Protein AF-A0AAD6Z6S1-F1 (afdb_monomer_lite)

Foldseek 3Di:
DDPPPPPPPPQDPVNLVVLQVVCVVVVDDLVVSCVVSVHDSVVSVVSNVVVVCVCPDPVNCVVPPDFADQPDDPDPVQCVDPVRVVPCPSPRDDPDPPPDDDPDDPVCVVVPDPDD

Organism: NCBI:txid1033008

Sequence (116 aa):
MGHIESQHSHINLDESAAIFLYTCVTGIAIDHVAEHFQHSYSTISENFRKILDILSGDEFYSKYVRLPEADAPPPAAIRCSRKWWPYFLNVLAAIDGTHINCSPSAEDLHTARNCK

Secondary structure (DSSP, 8-state):
------------HHHHHHHHHHHHHH---HHHHHHHHT--HHHHHHHHHHHHHHHHSHHHHHHH--PPPTTPPPPHHHHT-TTTHHHHTT----S-S--------TTTHHHHS---

InterPro domains:
  IPR058353 Domain of unknown function DUF8040 [PF26138] (7-55)

Radius of gyration: 20.39 Å; chains: 1; bounding box: 51×29×56 Å

pLDDT: mean 80.31, std 17.1, range [37.25, 95.81]

Structure (mmCIF, N/CA/C/O backbone):
data_AF-A0AAD6Z6S1-F1
#
_entry.id   AF-A0AAD6Z6S1-F1
#
loop_
_atom_site.group_PDB
_atom_site.id
_atom_site.type_symbol
_atom_site.label_atom_id
_atom_site.label_alt_id
_atom_site.label_comp_id
_atom_site.label_asym_id
_atom_site.label_entity_id
_atom_site.label_seq_id
_atom_site.pdbx_PDB_ins_code
_atom_site.Cartn_x
_atom_site.Cartn_y
_atom_site.Cartn_z
_atom_site.occupancy
_atom_site.B_iso_or_equiv
_atom_site.auth_seq_id
_atom_site.auth_comp_id
_atom_site.auth_asym_id
_atom_site.auth_atom_id
_atom_site.pdbx_PDB_model_num
ATOM 1 N N . MET A 1 1 ? -19.666 -0.028 36.390 1.00 37.25 1 MET A N 1
ATOM 2 C CA . MET A 1 1 ? -19.739 -0.875 35.183 1.00 37.25 1 MET A CA 1
ATOM 3 C C . MET A 1 1 ? -20.350 -0.016 34.082 1.00 37.25 1 MET A C 1
ATOM 5 O O . MET A 1 1 ? -21.565 0.046 33.968 1.00 37.25 1 MET A O 1
ATOM 9 N N . GLY A 1 2 ? -19.533 0.798 33.411 1.00 38.75 2 GLY A N 1
ATOM 10 C CA . GLY A 1 2 ? -20.011 1.693 32.356 1.00 38.75 2 GLY A CA 1
ATOM 11 C C . GLY A 1 2 ? -20.102 0.917 31.051 1.00 38.75 2 GLY A C 1
ATOM 12 O O . GLY A 1 2 ? -19.081 0.439 30.566 1.00 38.75 2 GLY A O 1
ATOM 13 N N . HIS A 1 3 ? -21.314 0.753 30.527 1.00 41.91 3 HIS A N 1
ATOM 14 C CA . HIS A 1 3 ? -21.525 0.312 29.154 1.00 41.91 3 HIS A CA 1
ATOM 15 C C . HIS A 1 3 ? -20.963 1.392 28.227 1.00 41.91 3 HIS A C 1
ATOM 17 O O . HIS A 1 3 ? -21.539 2.470 28.107 1.00 41.91 3 HIS A O 1
ATOM 23 N N . ILE A 1 4 ? -19.818 1.116 27.607 1.00 45.44 4 ILE A N 1
ATOM 24 C CA . ILE A 1 4 ? -19.377 1.856 26.429 1.00 45.44 4 ILE A CA 1
ATOM 25 C C . ILE A 1 4 ? -20.112 1.187 25.274 1.00 45.44 4 ILE A C 1
ATOM 27 O O . ILE A 1 4 ? -19.690 0.150 24.768 1.00 45.44 4 ILE A O 1
ATOM 31 N N . GLU A 1 5 ? -21.281 1.720 24.936 1.00 38.06 5 GLU A N 1
ATOM 32 C CA . GLU A 1 5 ? -21.894 1.427 23.651 1.00 38.06 5 GLU A CA 1
ATOM 33 C C . GLU A 1 5 ? -20.929 1.933 22.581 1.00 38.06 5 GLU A C 1
ATOM 35 O O . GLU A 1 5 ? -20.679 3.134 22.466 1.00 38.06 5 GLU A O 1
ATOM 40 N N . SER A 1 6 ? -20.328 1.001 21.843 1.00 46.00 6 SER A N 1
ATOM 41 C CA . SER A 1 6 ? -19.539 1.301 20.657 1.00 46.00 6 SER A CA 1
ATOM 42 C C . SER A 1 6 ? -20.448 2.006 19.654 1.00 46.00 6 SER A C 1
ATOM 44 O O . SER A 1 6 ? -21.183 1.362 18.905 1.00 46.00 6 SER A O 1
ATOM 46 N N . GLN A 1 7 ? -20.434 3.339 19.662 1.00 43.41 7 GLN A N 1
ATOM 47 C CA . GLN A 1 7 ? -21.024 4.139 18.602 1.00 43.41 7 GLN A CA 1
ATOM 48 C C . GLN A 1 7 ? -20.299 3.766 17.309 1.00 43.41 7 GLN A C 1
ATOM 50 O O . GLN A 1 7 ? -19.173 4.196 17.065 1.00 43.41 7 GLN A O 1
ATOM 55 N N . HIS A 1 8 ? -20.927 2.925 16.487 1.00 48.84 8 HIS A N 1
ATOM 56 C CA . HIS A 1 8 ? -20.506 2.702 15.111 1.00 48.84 8 HIS A CA 1
ATOM 57 C C . HIS A 1 8 ? -20.763 3.998 14.334 1.00 48.84 8 HIS A C 1
ATOM 59 O O . HIS A 1 8 ? -21.785 4.151 13.667 1.00 48.84 8 HIS A O 1
ATOM 65 N N . SER A 1 9 ? -19.849 4.962 14.466 1.00 59.94 9 SER A N 1
ATOM 66 C CA . SER A 1 9 ? -19.781 6.104 13.566 1.00 59.94 9 SER A CA 1
ATOM 67 C C . SER A 1 9 ? -19.542 5.552 12.164 1.00 59.94 9 SER A C 1
ATOM 69 O O . SER A 1 9 ? -18.546 4.872 11.905 1.00 59.94 9 SER A O 1
ATOM 71 N N . HIS A 1 10 ? -20.515 5.746 11.281 1.00 71.94 10 HIS A N 1
ATOM 72 C CA . HIS A 1 10 ? -20.427 5.299 9.902 1.00 71.94 10 HIS A CA 1
ATOM 73 C C . HIS A 1 10 ? -19.435 6.204 9.162 1.00 71.94 10 HIS A C 1
ATOM 75 O O . HIS A 1 10 ? -19.817 7.253 8.646 1.00 71.94 10 HIS A O 1
ATOM 81 N N . ILE A 1 11 ? -18.162 5.804 9.124 1.00 84.94 11 ILE A N 1
ATOM 82 C CA . ILE A 1 11 ? -17.125 6.504 8.358 1.00 84.94 11 ILE A CA 1
ATOM 83 C C . ILE A 1 11 ? -17.521 6.499 6.881 1.00 84.94 11 ILE A C 1
ATOM 85 O O . ILE A 1 11 ? -17.871 5.457 6.322 1.00 84.94 11 ILE A O 1
ATOM 89 N N . ASN A 1 12 ? -17.496 7.669 6.248 1.00 91.38 12 ASN A N 1
ATOM 90 C CA . ASN A 1 12 ? -17.784 7.785 4.821 1.00 91.38 12 ASN A CA 1
ATOM 91 C C . ASN A 1 12 ? -16.568 7.363 3.965 1.00 91.38 12 ASN A C 1
ATOM 93 O O . ASN A 1 12 ? -15.462 7.159 4.468 1.00 91.38 12 ASN A O 1
ATOM 97 N N . LEU A 1 13 ? -16.764 7.185 2.657 1.00 92.44 13 LEU A N 1
ATOM 98 C CA . LEU A 1 13 ? -15.691 6.703 1.781 1.00 92.44 13 LEU A CA 1
ATOM 99 C C . LEU A 1 13 ? -14.502 7.677 1.716 1.00 92.44 13 LEU A C 1
ATOM 101 O O . LEU A 1 13 ? -13.358 7.229 1.748 1.00 92.44 13 LEU A O 1
ATOM 105 N N . ASP A 1 14 ? -14.768 8.982 1.672 1.00 94.81 14 ASP A N 1
ATOM 106 C CA . ASP A 1 14 ? -13.734 10.016 1.566 1.00 94.81 14 ASP A CA 1
ATOM 107 C C . ASP A 1 14 ? -12.842 10.042 2.812 1.00 94.81 14 ASP A C 1
ATOM 109 O O . ASP A 1 14 ? -11.618 10.063 2.714 1.00 94.81 14 ASP A O 1
ATOM 113 N N . GLU A 1 15 ? -13.452 9.965 3.991 1.00 94.75 15 GLU A N 1
ATOM 114 C CA . GLU A 1 15 ? -12.763 9.881 5.274 1.00 94.75 15 GLU A CA 1
ATOM 115 C C . GLU A 1 15 ? -11.979 8.571 5.394 1.00 94.75 15 GLU A C 1
ATOM 117 O O . GLU A 1 15 ? -10.842 8.576 5.857 1.00 94.75 15 GLU A O 1
ATOM 122 N N . SER A 1 16 ? -12.530 7.461 4.895 1.00 94.44 16 SER A N 1
ATOM 123 C CA . SER A 1 16 ? -11.818 6.179 4.867 1.00 94.44 16 SER A CA 1
ATOM 124 C C . SER A 1 16 ? -10.556 6.245 4.001 1.00 94.44 16 SER A C 1
ATOM 126 O O . SER A 1 16 ? -9.469 5.835 4.414 1.00 94.44 16 SER A O 1
ATOM 128 N N . ALA A 1 17 ? -10.680 6.818 2.801 1.00 94.88 17 ALA A N 1
ATOM 129 C CA . ALA A 1 17 ? -9.548 7.040 1.911 1.00 94.88 17 ALA A CA 1
ATOM 130 C C . ALA A 1 17 ? -8.526 8.009 2.530 1.00 94.88 17 ALA A C 1
ATOM 132 O O . ALA A 1 17 ? -7.322 7.767 2.435 1.00 94.88 17 ALA A O 1
ATOM 133 N N . ALA A 1 18 ? -8.986 9.066 3.206 1.00 95.81 18 ALA A N 1
ATOM 134 C CA . ALA A 1 18 ? -8.122 10.018 3.896 1.00 95.81 18 ALA A CA 1
ATOM 135 C C . ALA A 1 18 ? -7.341 9.363 5.045 1.00 95.81 18 ALA A C 1
ATOM 137 O O . ALA A 1 18 ? -6.131 9.564 5.127 1.00 95.81 18 ALA A O 1
ATOM 138 N N . ILE A 1 19 ? -7.987 8.539 5.879 1.00 95.31 19 ILE A N 1
ATOM 139 C CA . ILE A 1 19 ? -7.330 7.780 6.957 1.00 95.31 19 ILE A CA 1
ATOM 140 C C . ILE A 1 19 ? -6.237 6.876 6.380 1.00 95.31 19 ILE A C 1
ATOM 142 O O . ILE A 1 19 ? -5.103 6.884 6.871 1.00 95.31 19 ILE A O 1
ATOM 146 N N . PHE A 1 20 ? -6.553 6.122 5.322 1.00 95.19 20 PHE A N 1
ATOM 147 C CA . PHE A 1 20 ? -5.597 5.227 4.672 1.00 95.19 20 PHE A CA 1
ATOM 148 C C . PHE A 1 20 ? -4.388 5.990 4.116 1.00 95.19 20 PHE A C 1
ATOM 150 O O . PHE A 1 20 ? -3.248 5.691 4.475 1.00 95.19 20 PHE A O 1
ATOM 157 N N . LEU A 1 21 ? -4.628 7.016 3.293 1.00 95.00 21 LEU A N 1
ATOM 158 C CA . LEU A 1 21 ? -3.566 7.810 2.671 1.00 95.00 21 LEU A CA 1
ATOM 159 C C . LEU A 1 21 ? -2.722 8.548 3.710 1.00 95.00 21 LEU A C 1
ATOM 161 O O . LEU A 1 21 ? -1.497 8.539 3.615 1.00 95.00 21 LEU A O 1
ATOM 165 N N . TYR A 1 22 ? -3.352 9.147 4.723 1.00 94.62 22 TYR A N 1
ATOM 166 C CA . TYR A 1 22 ? -2.644 9.836 5.798 1.00 94.62 22 TYR A CA 1
ATOM 167 C C . TYR A 1 22 ? -1.720 8.878 6.553 1.00 94.62 22 TYR A C 1
ATOM 169 O O . TYR A 1 22 ? -0.551 9.198 6.769 1.00 94.62 22 TYR A O 1
ATOM 177 N N . THR A 1 23 ? -2.204 7.673 6.872 1.00 93.19 23 THR A N 1
ATOM 178 C CA . THR A 1 23 ? -1.400 6.627 7.524 1.00 93.19 23 THR A CA 1
ATOM 179 C C . THR A 1 23 ? -0.215 6.206 6.648 1.00 93.19 23 THR A C 1
ATOM 181 O O . THR A 1 23 ? 0.916 6.163 7.131 1.00 93.19 23 THR A O 1
ATOM 184 N N . CYS A 1 24 ? -0.441 5.951 5.354 1.00 91.56 24 CYS A N 1
ATOM 185 C CA . CYS A 1 24 ? 0.609 5.540 4.415 1.00 91.56 24 CYS A CA 1
ATOM 186 C C . CYS A 1 24 ? 1.679 6.616 4.182 1.00 91.56 24 CYS A C 1
ATOM 188 O O . CYS A 1 24 ? 2.858 6.287 4.092 1.00 91.56 24 CYS A O 1
ATOM 190 N N . VAL A 1 25 ? 1.281 7.886 4.069 1.00 89.31 25 VAL A N 1
ATOM 191 C CA . VAL A 1 25 ? 2.200 8.994 3.758 1.00 89.31 25 VAL A CA 1
ATOM 192 C C . VAL A 1 25 ? 3.024 9.401 4.974 1.00 89.31 25 VAL A C 1
ATOM 194 O O . VAL A 1 25 ? 4.208 9.702 4.845 1.00 89.31 25 VAL A O 1
ATOM 197 N N . THR A 1 26 ? 2.406 9.446 6.154 1.00 88.25 26 THR A N 1
ATOM 198 C CA . THR A 1 26 ? 3.073 9.967 7.354 1.00 88.25 26 THR A CA 1
ATOM 199 C C . THR A 1 26 ? 3.871 8.901 8.096 1.00 88.25 26 THR A C 1
ATOM 201 O O . THR A 1 26 ? 4.870 9.235 8.730 1.00 88.25 26 THR A O 1
ATOM 204 N N . GLY A 1 27 ? 3.448 7.631 8.041 1.00 87.38 27 GLY A N 1
ATOM 205 C CA . GLY A 1 27 ? 4.084 6.540 8.785 1.00 87.38 27 GLY A CA 1
ATOM 206 C C . GLY A 1 27 ? 4.119 6.763 10.303 1.00 87.38 27 GLY A C 1
ATOM 207 O O . GLY A 1 27 ? 4.938 6.152 10.991 1.00 87.38 27 GLY A O 1
ATOM 208 N N . ILE A 1 28 ? 3.280 7.664 10.827 1.00 89.38 28 ILE A N 1
ATOM 209 C CA . ILE A 1 28 ? 3.218 7.974 12.257 1.00 89.38 28 ILE A CA 1
ATOM 210 C C . ILE A 1 28 ? 2.477 6.871 13.012 1.00 89.38 28 ILE A C 1
ATOM 212 O O . ILE A 1 28 ? 1.776 6.040 12.431 1.00 89.38 28 ILE A O 1
ATOM 216 N N . ALA A 1 29 ? 2.631 6.868 14.332 1.00 91.25 29 ALA A N 1
ATOM 217 C CA . ALA A 1 29 ? 1.955 5.906 15.180 1.00 91.25 29 ALA A CA 1
ATOM 218 C C . ALA A 1 29 ? 0.422 6.087 15.136 1.00 91.25 29 ALA A C 1
ATOM 220 O O . ALA A 1 29 ? -0.105 7.185 14.944 1.00 91.25 29 ALA A O 1
ATOM 221 N N . ILE A 1 30 ? -0.296 4.969 15.285 1.00 90.81 30 ILE A N 1
ATOM 222 C CA . ILE A 1 30 ? -1.757 4.901 15.133 1.00 90.81 30 ILE A CA 1
ATOM 223 C C . ILE A 1 30 ? -2.511 5.779 16.140 1.00 90.81 30 ILE A C 1
ATOM 225 O O . ILE A 1 30 ? -3.636 6.196 15.876 1.00 90.81 30 ILE A O 1
ATOM 229 N N . ASP A 1 31 ? -1.881 6.076 17.274 1.00 93.38 31 ASP A N 1
ATOM 230 C CA . ASP A 1 31 ? -2.392 6.981 18.296 1.00 93.38 31 ASP A CA 1
ATOM 231 C C . ASP A 1 31 ? -2.600 8.399 17.761 1.00 93.38 31 ASP A C 1
ATOM 233 O O . ASP A 1 31 ? -3.688 8.959 17.890 1.00 93.38 31 ASP A O 1
ATOM 237 N N . HIS A 1 32 ? -1.604 8.922 17.052 1.00 94.75 32 HIS A N 1
ATOM 238 C CA . HIS A 1 32 ? -1.659 10.237 16.422 1.00 94.75 32 HIS A CA 1
ATOM 239 C C . HIS A 1 32 ? -2.673 10.282 15.271 1.00 94.75 32 HIS A C 1
ATOM 241 O O . HIS A 1 32 ? -3.314 11.307 15.045 1.00 94.75 32 HIS A O 1
ATOM 247 N N . VAL A 1 33 ? -2.846 9.177 14.535 1.00 95.12 33 VAL A N 1
ATOM 248 C CA . VAL A 1 33 ? -3.869 9.081 13.478 1.00 95.12 33 VAL A CA 1
ATOM 249 C C . VAL A 1 33 ? -5.272 9.110 14.089 1.00 95.12 33 VAL A C 1
ATOM 251 O O . VAL A 1 33 ? -6.132 9.863 13.639 1.00 95.12 33 VAL A O 1
ATOM 254 N N . ALA A 1 34 ? -5.501 8.325 15.139 1.00 95.19 34 ALA A N 1
ATOM 255 C CA . ALA A 1 34 ? -6.777 8.284 15.845 1.00 95.19 34 ALA A CA 1
ATOM 256 C C . ALA A 1 34 ? -7.145 9.633 16.472 1.00 95.19 34 ALA A C 1
ATOM 258 O O . ALA A 1 34 ? -8.292 10.061 16.355 1.00 95.19 34 ALA A O 1
ATOM 259 N N . GLU A 1 35 ? -6.170 10.335 17.055 1.00 95.19 35 GLU A N 1
ATOM 260 C CA . GLU A 1 35 ? -6.360 11.702 17.538 1.00 95.19 35 GLU A CA 1
ATOM 261 C C . GLU A 1 35 ? -6.700 12.664 16.390 1.00 95.19 35 GLU A C 1
ATOM 263 O O . GLU A 1 35 ? -7.644 13.440 16.504 1.00 95.19 35 GLU A O 1
ATOM 268 N N . HIS A 1 36 ? -6.002 12.592 15.254 1.00 95.62 36 HIS A N 1
ATOM 269 C CA . HIS A 1 36 ? -6.258 13.493 14.127 1.00 95.62 36 HIS A CA 1
ATOM 270 C C . HIS A 1 36 ? -7.688 13.377 13.581 1.00 95.62 36 HIS A C 1
ATOM 272 O O . HIS A 1 36 ? -8.348 14.389 13.350 1.00 95.62 36 HIS A O 1
ATOM 278 N N . PHE A 1 37 ? -8.174 12.147 13.404 1.00 94.31 37 PHE A N 1
ATOM 279 C CA . PHE A 1 37 ? -9.508 11.886 12.858 1.00 94.31 37 PHE A CA 1
ATOM 280 C C . PHE A 1 37 ? -10.597 11.742 13.933 1.00 94.31 37 PHE A C 1
ATOM 282 O O . PHE A 1 37 ? -11.753 11.513 13.595 1.00 94.31 37 PHE A O 1
ATOM 289 N N . GLN A 1 38 ? -10.253 11.891 15.218 1.00 95.56 38 GLN A N 1
ATOM 290 C CA . GLN A 1 38 ? -11.183 11.779 16.351 1.00 95.56 38 GLN A CA 1
ATOM 291 C C . GLN A 1 38 ? -11.950 10.442 16.382 1.00 95.56 38 GLN A C 1
ATOM 293 O O . GLN A 1 38 ? -13.133 10.383 16.721 1.00 95.56 38 GLN A O 1
ATOM 298 N N . HIS A 1 39 ? -11.255 9.348 16.057 1.00 94.31 39 HIS A N 1
ATOM 299 C CA . HIS A 1 39 ? -11.800 7.986 16.067 1.00 94.31 39 HIS A CA 1
ATOM 300 C C . HIS A 1 39 ? -11.057 7.090 17.051 1.00 94.31 39 HIS A C 1
ATOM 302 O O . HIS A 1 39 ? -9.954 7.389 17.495 1.00 94.31 39 HIS A O 1
ATOM 308 N N . SER A 1 40 ? -11.649 5.942 17.378 1.00 94.81 40 SER A N 1
ATOM 309 C CA . SER A 1 40 ? -10.965 4.935 18.194 1.00 94.81 40 SER A CA 1
ATOM 310 C C . SER A 1 40 ? -9.841 4.233 17.417 1.00 9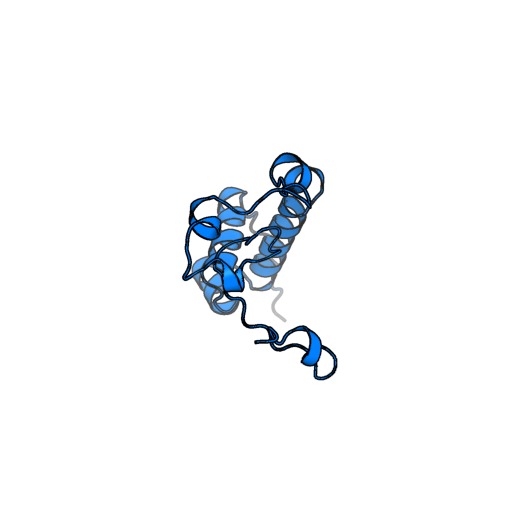4.81 40 SER A C 1
ATOM 312 O O . SER A 1 40 ? -9.898 4.114 16.191 1.00 94.81 40 SER A O 1
ATOM 314 N N . TYR A 1 41 ? -8.857 3.665 18.125 1.00 94.56 41 TYR A N 1
ATOM 315 C CA . TYR A 1 41 ? -7.803 2.850 17.500 1.00 94.56 41 TYR A CA 1
ATOM 316 C C . TYR A 1 41 ? -8.360 1.660 16.705 1.00 94.56 41 TYR A C 1
ATOM 318 O O . TYR A 1 41 ? -7.825 1.332 15.644 1.00 94.56 41 TYR A O 1
ATOM 326 N N . SER A 1 42 ? -9.441 1.032 17.193 1.00 94.75 42 SER A N 1
ATOM 327 C CA . SER A 1 42 ? -10.118 -0.067 16.484 1.00 94.75 42 SER A CA 1
ATOM 328 C C . SER A 1 42 ? -10.682 0.431 15.163 1.00 94.75 42 SER A C 1
ATOM 330 O O . SER A 1 42 ? -10.419 -0.147 14.116 1.00 94.75 42 SER A O 1
ATOM 332 N N . THR A 1 43 ? -11.375 1.568 15.204 1.00 93.25 43 THR A N 1
ATOM 333 C CA . THR A 1 43 ? -11.977 2.196 14.032 1.00 93.25 43 THR A CA 1
ATOM 334 C C . THR A 1 43 ? -10.928 2.541 12.972 1.00 93.25 43 THR A C 1
ATOM 336 O O . THR A 1 43 ? -11.119 2.194 11.807 1.00 93.25 43 THR A O 1
ATOM 339 N N . ILE A 1 44 ? -9.806 3.161 13.360 1.00 94.94 44 ILE A N 1
ATOM 340 C CA . ILE A 1 44 ? -8.698 3.460 12.437 1.00 94.94 44 ILE A CA 1
ATOM 341 C C . ILE A 1 44 ? -8.117 2.175 11.844 1.00 94.94 44 ILE A C 1
ATOM 343 O O . ILE A 1 44 ? -7.968 2.075 10.628 1.00 94.94 44 ILE A O 1
ATOM 347 N N . SER A 1 45 ? -7.830 1.175 12.684 1.00 94.25 45 SER A N 1
ATOM 348 C CA . SER A 1 45 ? -7.242 -0.099 12.245 1.00 94.25 45 SER A CA 1
ATOM 349 C C . SER A 1 45 ? -8.149 -0.846 11.268 1.00 94.25 45 SER A C 1
ATOM 351 O O . SER A 1 45 ? -7.696 -1.332 10.231 1.00 94.25 45 SER A O 1
ATOM 353 N N . GLU A 1 46 ? -9.441 -0.931 11.584 1.00 94.81 46 GLU A N 1
ATOM 354 C CA . GLU A 1 46 ? -10.446 -1.567 10.737 1.00 94.81 46 GLU A CA 1
ATOM 355 C C . GLU A 1 46 ? -10.614 -0.824 9.417 1.00 94.81 46 GLU A C 1
ATOM 357 O O . GLU A 1 46 ? -10.732 -1.459 8.371 1.00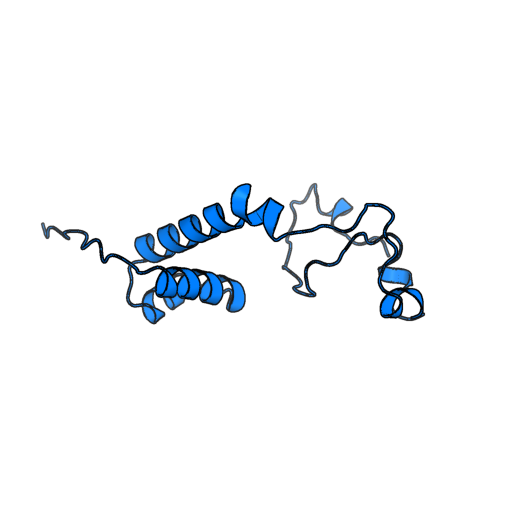 94.81 46 GLU A O 1
ATOM 362 N N . ASN A 1 47 ? -10.630 0.509 9.450 1.00 94.25 47 ASN A N 1
ATOM 363 C CA . ASN A 1 47 ? -10.763 1.317 8.248 1.00 94.25 47 ASN A CA 1
ATOM 364 C C . ASN A 1 47 ? -9.551 1.148 7.324 1.00 94.25 47 ASN A C 1
ATOM 366 O O . ASN A 1 47 ? -9.708 0.812 6.150 1.00 94.25 47 ASN A O 1
ATOM 370 N N . PHE A 1 48 ? -8.348 1.266 7.890 1.00 94.38 48 PHE A N 1
ATOM 371 C CA . PHE A 1 48 ? -7.099 1.042 7.173 1.00 94.38 48 PHE A CA 1
ATOM 372 C C . PHE A 1 48 ? -7.081 -0.338 6.507 1.00 94.38 48 PHE A C 1
ATOM 374 O O . PHE A 1 48 ? -6.787 -0.446 5.318 1.00 94.38 48 PHE A O 1
ATOM 381 N N . ARG A 1 49 ? -7.455 -1.390 7.252 1.00 95.31 49 ARG A N 1
ATOM 382 C CA . ARG A 1 49 ? -7.529 -2.757 6.721 1.00 95.31 49 ARG A CA 1
ATOM 383 C C . ARG A 1 49 ? -8.541 -2.874 5.583 1.00 95.31 49 ARG A C 1
ATOM 385 O O . ARG A 1 49 ? -8.202 -3.433 4.550 1.00 95.31 49 ARG A O 1
ATOM 392 N N . LYS A 1 50 ? -9.747 -2.320 5.742 1.00 95.00 50 LYS A N 1
ATOM 393 C CA . LYS A 1 50 ? -10.794 -2.360 4.706 1.00 95.00 50 LYS A CA 1
ATOM 394 C C . LYS A 1 50 ? -10.314 -1.741 3.394 1.00 95.00 50 LYS A C 1
ATOM 396 O O . LYS A 1 50 ? -10.476 -2.353 2.344 1.00 95.00 50 LYS A O 1
ATOM 401 N N . ILE A 1 51 ? -9.707 -0.553 3.446 1.00 95.06 51 ILE A N 1
ATOM 402 C CA . ILE A 1 51 ? -9.194 0.109 2.240 1.00 95.06 51 ILE A CA 1
ATOM 403 C C . ILE A 1 51 ? -8.008 -0.661 1.651 1.00 95.06 51 ILE A C 1
ATOM 405 O O . ILE A 1 51 ? -7.963 -0.856 0.438 1.00 95.06 51 ILE A O 1
ATOM 409 N N . LEU A 1 52 ? -7.095 -1.165 2.487 1.00 95.50 52 LEU A N 1
ATOM 410 C CA . LEU A 1 52 ? -5.987 -2.007 2.032 1.00 95.50 52 LEU A CA 1
ATOM 411 C C . LEU A 1 52 ? -6.487 -3.240 1.267 1.00 95.50 52 LEU A C 1
ATOM 413 O O . LEU A 1 52 ? -5.988 -3.528 0.180 1.00 95.50 52 LEU A O 1
ATOM 417 N N . ASP A 1 53 ? -7.472 -3.950 1.814 1.00 95.56 53 ASP A N 1
ATOM 418 C CA . ASP A 1 53 ? -8.018 -5.168 1.213 1.00 95.56 53 ASP A CA 1
ATOM 419 C C . ASP A 1 53 ? -8.731 -4.862 -0.118 1.00 95.56 53 ASP A C 1
ATOM 421 O O . ASP A 1 53 ? -8.600 -5.621 -1.074 1.00 95.56 53 ASP A O 1
ATOM 425 N N . ILE A 1 54 ? -9.418 -3.717 -0.232 1.00 94.38 54 ILE A N 1
ATOM 426 C CA . ILE A 1 54 ? -10.029 -3.267 -1.496 1.00 94.38 54 ILE A CA 1
ATOM 427 C C . ILE A 1 54 ? -8.956 -2.957 -2.547 1.00 94.38 54 ILE A C 1
ATOM 429 O O . ILE A 1 54 ? -9.063 -3.410 -3.684 1.00 94.38 54 ILE A O 1
ATOM 433 N N . LEU A 1 55 ? -7.918 -2.198 -2.180 1.00 93.75 55 LEU A N 1
ATOM 434 C CA . LEU A 1 55 ? -6.868 -1.768 -3.113 1.00 93.75 55 LEU A CA 1
ATOM 435 C C . LEU A 1 55 ? -5.954 -2.918 -3.554 1.00 93.75 55 LEU A C 1
ATOM 437 O O . LEU A 1 55 ? -5.467 -2.921 -4.684 1.00 93.75 55 LEU A O 1
ATOM 441 N N . SER A 1 56 ? -5.710 -3.881 -2.664 1.00 93.88 56 SER A N 1
ATOM 442 C CA . SER A 1 56 ? -4.933 -5.093 -2.957 1.00 93.88 56 SER A CA 1
ATOM 443 C C . SER A 1 56 ? -5.775 -6.226 -3.550 1.00 93.88 56 SER A C 1
ATOM 445 O O . SER A 1 56 ? -5.220 -7.212 -4.034 1.00 93.88 56 SER A O 1
ATOM 447 N N . GLY A 1 57 ? -7.101 -6.083 -3.541 1.00 94.81 57 GLY A N 1
ATOM 448 C CA . GLY A 1 57 ? -8.028 -7.026 -4.144 1.00 94.81 57 GLY A CA 1
ATOM 449 C C . GLY A 1 57 ? -7.914 -7.061 -5.666 1.00 94.81 57 GLY A C 1
ATOM 450 O O . GLY A 1 57 ? -7.556 -6.074 -6.309 1.00 94.81 57 GLY A O 1
ATOM 451 N N . ASP A 1 58 ? -8.264 -8.209 -6.245 1.00 92.50 58 ASP A N 1
ATOM 452 C CA . ASP A 1 58 ? -8.090 -8.486 -7.674 1.00 92.50 58 ASP A CA 1
ATOM 453 C C . ASP A 1 58 ? -8.785 -7.451 -8.574 1.00 92.50 58 ASP A C 1
ATOM 455 O O . ASP A 1 58 ? -8.185 -6.960 -9.528 1.00 92.50 58 ASP A O 1
ATOM 459 N N . GLU A 1 59 ? -10.008 -7.034 -8.228 1.00 91.94 59 GLU A N 1
ATOM 460 C CA . GLU A 1 59 ? -10.796 -6.081 -9.022 1.00 91.94 59 GLU A CA 1
ATOM 461 C C . GLU A 1 59 ? -10.116 -4.710 -9.166 1.00 91.94 59 GLU A C 1
ATOM 463 O O . GLU A 1 59 ? -10.189 -4.080 -10.226 1.00 91.94 59 GLU A O 1
ATOM 468 N N . PHE A 1 60 ? -9.434 -4.246 -8.116 1.00 93.62 60 PHE A N 1
ATOM 469 C CA . PHE A 1 60 ? -8.709 -2.982 -8.150 1.00 93.62 60 PHE A CA 1
ATOM 470 C C . PHE A 1 60 ? -7.290 -3.183 -8.682 1.00 93.62 60 PHE A C 1
ATOM 472 O O . PHE A 1 60 ? -6.881 -2.525 -9.642 1.00 93.62 60 PHE A O 1
ATOM 479 N N . TYR A 1 61 ? -6.542 -4.110 -8.082 1.00 91.75 61 TYR A N 1
ATOM 480 C CA . TYR A 1 61 ? -5.128 -4.306 -8.369 1.00 91.75 61 TYR A CA 1
ATOM 481 C C . TYR A 1 61 ? -4.899 -4.652 -9.842 1.00 91.75 61 TYR A C 1
ATOM 483 O O . TYR A 1 61 ? -4.137 -3.965 -10.515 1.00 91.75 61 TYR A O 1
ATOM 491 N N . SER A 1 62 ? -5.611 -5.644 -10.386 1.00 90.31 62 SER A N 1
ATOM 492 C CA . SER A 1 62 ? -5.426 -6.070 -11.783 1.00 90.31 62 SER A CA 1
ATOM 493 C C . SER A 1 62 ? -5.840 -4.998 -12.802 1.00 90.31 62 SER A C 1
ATOM 495 O O . SER A 1 62 ? -5.313 -4.939 -13.917 1.00 90.31 62 SER A O 1
ATOM 497 N N . LYS A 1 63 ? -6.779 -4.123 -12.421 1.00 94.25 63 LYS A N 1
ATOM 498 C CA . LYS A 1 63 ? -7.305 -3.059 -13.279 1.00 94.25 63 LYS A CA 1
ATOM 499 C C . LYS A 1 63 ? -6.378 -1.850 -13.347 1.00 94.25 63 LYS A C 1
ATOM 501 O O . LYS A 1 63 ? -6.241 -1.257 -14.419 1.00 94.25 63 LYS A O 1
ATOM 506 N N . TYR A 1 64 ? -5.774 -1.472 -12.221 1.00 91.00 64 TYR A N 1
ATOM 507 C CA . TYR A 1 64 ? -5.021 -0.221 -12.095 1.00 91.00 64 TYR A CA 1
ATOM 508 C C . TYR A 1 64 ? -3.506 -0.411 -11.978 1.00 91.00 64 TYR A C 1
ATOM 510 O O . TYR A 1 6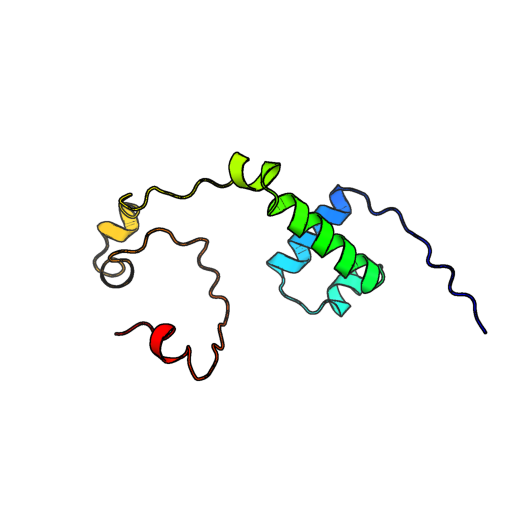4 ? -2.760 0.488 -12.364 1.00 91.00 64 TYR A O 1
ATOM 518 N N . VAL A 1 65 ? -3.031 -1.561 -11.496 1.00 88.62 65 VAL A N 1
ATOM 519 C CA . VAL A 1 65 ? -1.600 -1.857 -11.368 1.00 88.62 65 VAL A CA 1
ATOM 520 C C . VAL A 1 65 ? -1.144 -2.684 -12.564 1.00 88.62 65 VAL A C 1
ATOM 522 O O . VAL A 1 65 ? -1.611 -3.792 -12.810 1.00 88.62 65 VAL A O 1
ATOM 525 N N . ARG A 1 66 ? -0.200 -2.134 -13.328 1.00 85.50 66 ARG A N 1
ATOM 526 C CA . ARG A 1 66 ? 0.427 -2.796 -14.476 1.00 85.50 66 ARG A CA 1
ATOM 527 C C . ARG A 1 66 ? 1.920 -2.872 -14.227 1.00 85.50 66 ARG A C 1
ATOM 529 O O . ARG A 1 66 ? 2.603 -1.850 -14.244 1.00 85.50 66 ARG A O 1
ATOM 536 N N . LEU A 1 67 ? 2.410 -4.080 -13.981 1.00 83.00 67 LEU A N 1
ATOM 537 C CA . LEU A 1 67 ? 3.843 -4.318 -13.894 1.00 83.00 67 LEU A CA 1
ATOM 538 C C . LEU A 1 67 ? 4.452 -4.305 -15.303 1.00 83.00 67 LEU A C 1
ATOM 540 O O . LEU A 1 67 ? 3.790 -4.737 -16.252 1.00 83.00 67 LEU A O 1
ATOM 544 N N . PRO A 1 68 ? 5.685 -3.801 -15.459 1.00 81.88 68 PRO A N 1
ATOM 545 C CA . PRO A 1 68 ? 6.414 -3.962 -16.706 1.00 81.88 68 PRO A CA 1
ATOM 546 C C . PRO A 1 68 ? 6.703 -5.446 -16.973 1.00 81.88 68 PRO A C 1
ATOM 548 O O . PRO A 1 68 ? 6.771 -6.257 -16.047 1.00 81.88 68 PRO A O 1
ATOM 551 N N . GLU A 1 69 ? 6.873 -5.795 -18.248 1.00 83.06 69 GLU A N 1
ATOM 552 C CA . GLU A 1 69 ? 7.309 -7.135 -18.647 1.00 83.06 69 GLU A CA 1
ATOM 553 C C . GLU A 1 69 ? 8.700 -7.444 -18.071 1.00 83.06 69 GLU A C 1
ATOM 555 O O . GLU A 1 69 ? 9.493 -6.541 -17.801 1.00 83.06 69 GLU A O 1
ATOM 560 N N . ALA A 1 70 ? 9.004 -8.728 -17.867 1.00 78.38 70 ALA A N 1
ATOM 561 C CA . ALA A 1 70 ? 10.242 -9.152 -17.209 1.00 78.38 70 ALA A CA 1
ATOM 562 C C . ALA A 1 70 ? 11.520 -8.750 -17.976 1.00 78.38 70 ALA A C 1
ATOM 564 O O . AL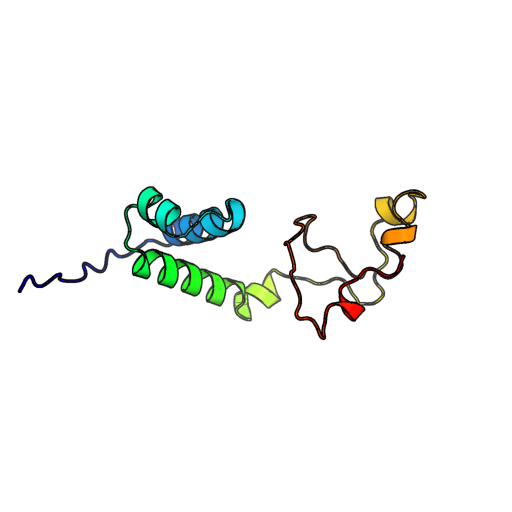A A 1 70 ? 12.601 -8.670 -17.399 1.00 78.38 70 ALA A O 1
ATOM 565 N N . ASP A 1 71 ? 11.402 -8.510 -19.277 1.00 81.75 71 ASP A N 1
ATOM 566 C CA . ASP A 1 71 ? 12.467 -8.076 -20.179 1.00 81.75 71 ASP A CA 1
ATOM 567 C C . ASP A 1 71 ? 12.360 -6.590 -20.563 1.00 81.75 71 ASP A C 1
ATOM 569 O O . ASP A 1 71 ? 13.180 -6.091 -21.343 1.00 81.75 71 ASP A O 1
ATOM 573 N N . ALA A 1 72 ? 11.390 -5.860 -20.000 1.00 82.25 72 ALA A N 1
ATOM 574 C CA . ALA A 1 72 ? 11.218 -4.444 -20.274 1.00 82.25 72 ALA A CA 1
ATOM 575 C C . ALA A 1 72 ? 12.470 -3.668 -19.822 1.00 82.25 72 ALA A C 1
ATOM 577 O O . ALA A 1 72 ? 12.869 -3.736 -18.655 1.00 82.25 72 ALA A O 1
ATOM 578 N N . PRO A 1 73 ? 13.117 -2.905 -20.720 1.00 79.31 73 PRO A N 1
ATOM 579 C CA . PRO A 1 73 ? 14.328 -2.189 -20.363 1.00 79.31 73 PRO A CA 1
ATOM 580 C C . PRO A 1 73 ? 14.010 -1.047 -19.384 1.00 79.31 73 PRO A C 1
ATOM 582 O O . PRO A 1 73 ? 13.007 -0.347 -19.565 1.00 79.31 73 PRO A O 1
ATOM 585 N N . PRO A 1 74 ? 14.897 -0.763 -18.410 1.00 82.38 74 PRO A N 1
ATOM 586 C CA . PRO A 1 74 ? 14.758 0.410 -17.558 1.00 82.38 74 PRO A CA 1
ATOM 587 C C . PRO A 1 74 ? 14.666 1.706 -18.384 1.00 82.38 74 PRO A C 1
ATOM 589 O O . PRO A 1 74 ? 15.272 1.795 -19.463 1.00 82.38 74 PRO A O 1
ATOM 592 N N . PRO A 1 75 ? 13.982 2.750 -17.875 1.00 84.12 75 PRO A N 1
ATOM 593 C CA . PRO A 1 75 ? 13.872 4.036 -18.553 1.00 84.12 75 PRO A CA 1
ATOM 594 C C . PRO A 1 75 ? 15.224 4.575 -19.037 1.00 84.12 75 PRO A C 1
ATOM 596 O O . PRO A 1 75 ? 16.244 4.470 -18.349 1.00 84.12 75 PRO A O 1
ATOM 599 N N . ALA A 1 76 ? 15.231 5.222 -20.209 1.00 85.44 76 ALA A N 1
ATOM 600 C CA . ALA A 1 76 ? 16.459 5.709 -20.844 1.00 85.44 76 ALA A CA 1
ATOM 601 C C . ALA A 1 76 ? 17.288 6.636 -19.937 1.00 85.44 76 ALA A C 1
ATOM 603 O O . ALA A 1 76 ? 18.513 6.594 -19.985 1.00 85.44 76 ALA A O 1
ATOM 604 N N . ALA A 1 77 ? 16.640 7.418 -19.068 1.00 85.25 77 ALA A N 1
ATOM 605 C CA . ALA A 1 77 ? 17.309 8.277 -18.092 1.00 85.25 77 ALA A CA 1
ATOM 606 C C . ALA A 1 77 ? 18.222 7.500 -17.120 1.00 85.25 77 ALA A C 1
ATOM 608 O O . ALA A 1 77 ? 19.279 8.000 -16.741 1.00 85.25 77 ALA A O 1
ATOM 609 N N . ILE A 1 78 ? 17.844 6.272 -16.753 1.00 85.50 78 ILE A N 1
ATOM 610 C CA . ILE A 1 78 ? 18.646 5.384 -15.902 1.00 85.50 78 ILE A CA 1
ATOM 611 C C . ILE A 1 78 ? 19.696 4.670 -16.758 1.00 85.50 78 ILE A C 1
ATOM 613 O O . ILE A 1 78 ? 20.883 4.697 -16.431 1.00 85.50 78 ILE A O 1
ATOM 617 N N . ARG A 1 79 ? 19.274 4.094 -17.893 1.00 86.94 79 ARG A N 1
ATOM 618 C CA . ARG A 1 79 ? 20.139 3.304 -18.784 1.00 86.94 79 ARG A CA 1
ATOM 619 C C . ARG A 1 79 ? 21.303 4.101 -19.375 1.00 86.94 79 ARG A C 1
ATOM 621 O O . ARG A 1 79 ? 22.412 3.590 -19.482 1.00 86.94 79 ARG A O 1
ATOM 628 N N . CYS A 1 80 ? 21.066 5.355 -19.748 1.00 88.44 80 CYS A N 1
ATOM 629 C CA . CYS A 1 80 ? 22.083 6.219 -20.349 1.00 88.44 80 CYS A CA 1
ATOM 630 C C . CYS A 1 80 ? 22.969 6.918 -19.307 1.00 88.44 80 CYS A C 1
ATOM 632 O O . CYS A 1 80 ? 23.916 7.614 -19.675 1.00 88.44 80 CYS A O 1
ATOM 634 N N . SER A 1 81 ? 22.682 6.765 -18.012 1.00 87.69 81 SER A N 1
ATOM 635 C CA . SER A 1 81 ? 23.421 7.457 -16.966 1.00 87.69 81 SER A CA 1
ATOM 636 C C . SER A 1 81 ? 24.496 6.573 -16.352 1.00 87.69 81 SER A C 1
ATOM 638 O O . SER A 1 81 ? 24.210 5.634 -15.613 1.00 87.69 81 SER A O 1
ATOM 640 N N . ARG A 1 82 ? 25.764 6.934 -16.571 1.00 88.00 82 ARG A N 1
ATOM 641 C CA . ARG A 1 82 ? 26.922 6.205 -16.023 1.00 88.00 82 ARG A CA 1
ATOM 642 C C . ARG A 1 82 ? 26.925 6.127 -14.491 1.00 88.00 82 ARG A C 1
ATOM 644 O O . ARG A 1 82 ? 27.483 5.189 -13.937 1.00 88.00 82 ARG A O 1
ATOM 651 N N . LYS A 1 83 ? 26.304 7.101 -13.817 1.00 88.81 83 LYS A N 1
ATOM 652 C CA . LYS A 1 83 ? 26.167 7.125 -12.353 1.00 88.81 83 LYS A CA 1
ATOM 653 C C . LYS A 1 83 ? 25.147 6.100 -11.845 1.00 88.81 83 LYS A C 1
ATOM 655 O O . LYS A 1 83 ? 25.340 5.569 -10.762 1.00 88.81 83 LYS A O 1
ATOM 660 N N . TRP A 1 84 ? 24.068 5.855 -12.588 1.00 83.25 84 TRP A N 1
ATOM 661 C CA . TRP A 1 84 ? 22.926 5.068 -12.107 1.00 83.25 84 TRP A CA 1
ATOM 662 C C . TRP A 1 84 ? 22.959 3.644 -12.653 1.00 83.25 84 TRP A C 1
ATOM 664 O O . TRP A 1 84 ? 22.681 2.706 -11.918 1.00 83.25 84 TRP A O 1
ATOM 674 N N . TRP A 1 85 ? 23.377 3.465 -13.906 1.00 86.25 85 TRP A N 1
ATOM 675 C CA . TRP A 1 85 ? 23.375 2.169 -14.579 1.00 86.25 85 TRP A CA 1
ATOM 676 C C . TRP A 1 85 ? 24.018 1.009 -13.796 1.00 86.25 85 TRP A C 1
ATOM 678 O O . TRP A 1 85 ? 23.415 -0.061 -13.783 1.00 86.25 85 TRP A O 1
ATOM 688 N N . PRO A 1 86 ? 25.150 1.185 -13.079 1.00 86.06 86 PRO A N 1
ATOM 689 C CA . PRO A 1 86 ? 25.729 0.099 -12.285 1.00 86.06 86 PRO A CA 1
ATOM 690 C C . PRO A 1 86 ? 24.788 -0.463 -11.208 1.00 86.06 86 PRO A C 1
ATOM 692 O O . PRO A 1 86 ? 24.862 -1.645 -10.905 1.00 86.06 86 PRO A O 1
ATOM 695 N N . TYR A 1 87 ? 23.897 0.364 -10.654 1.00 82.69 87 TYR A N 1
ATOM 696 C CA . TYR A 1 87 ? 22.993 -0.012 -9.560 1.00 82.69 87 TYR A CA 1
ATOM 697 C C . TYR A 1 87 ? 21.644 -0.550 -10.040 1.00 82.69 87 TYR A C 1
ATOM 699 O O . TYR A 1 87 ? 20.965 -1.253 -9.303 1.00 82.69 87 TYR A O 1
ATOM 707 N N . PHE A 1 88 ? 21.243 -0.197 -11.262 1.00 81.19 88 PHE A N 1
ATOM 708 C CA . PHE A 1 88 ? 19.946 -0.572 -11.835 1.00 81.19 88 PHE A CA 1
ATOM 709 C C . PHE A 1 88 ? 20.070 -1.618 -12.949 1.00 81.19 88 PHE A C 1
ATOM 711 O O . PHE A 1 88 ? 19.111 -1.878 -13.678 1.00 81.19 88 PHE A O 1
ATOM 718 N N . LEU A 1 89 ? 21.250 -2.225 -13.092 1.00 78.88 89 LEU A N 1
ATOM 719 C CA . LEU A 1 89 ? 21.466 -3.336 -14.006 1.00 78.88 89 LEU A CA 1
ATOM 720 C C . LEU A 1 89 ? 20.602 -4.524 -13.550 1.00 78.88 89 LEU A C 1
ATOM 722 O O . LEU A 1 89 ? 20.763 -5.012 -12.436 1.00 78.88 89 LEU A O 1
ATOM 726 N N . ASN A 1 90 ? 19.697 -4.985 -14.417 1.00 74.81 90 ASN A N 1
ATOM 727 C CA . ASN A 1 90 ? 18.707 -6.043 -14.149 1.00 74.81 90 ASN A CA 1
ATOM 728 C C . ASN A 1 90 ? 17.561 -5.672 -13.184 1.00 74.81 90 ASN A C 1
ATOM 730 O O . ASN A 1 90 ? 16.866 -6.562 -12.697 1.00 74.81 90 ASN A O 1
ATOM 734 N N . VAL A 1 91 ? 17.323 -4.385 -12.912 1.00 77.88 91 VAL A N 1
ATOM 735 C CA . VAL A 1 91 ? 16.117 -3.968 -12.176 1.00 77.88 91 VAL A CA 1
ATOM 736 C C . VAL A 1 91 ? 14.894 -4.055 -13.090 1.00 77.88 91 VAL A C 1
ATOM 738 O O . VAL A 1 91 ? 14.881 -3.451 -14.158 1.00 77.88 91 VAL A O 1
ATOM 741 N N . LEU A 1 92 ? 13.858 -4.766 -12.635 1.00 71.75 92 LEU A N 1
ATOM 742 C CA . LEU A 1 92 ? 12.566 -4.883 -13.327 1.00 71.75 92 LEU A CA 1
ATOM 743 C C . LEU A 1 92 ? 11.728 -3.603 -13.209 1.00 71.75 92 LEU A C 1
ATOM 745 O O . LEU A 1 92 ? 11.181 -3.102 -14.185 1.00 71.75 92 LEU A O 1
ATOM 749 N N . ALA A 1 93 ? 11.634 -3.060 -11.996 1.00 67.94 93 ALA A N 1
ATOM 750 C CA . ALA A 1 93 ? 10.946 -1.813 -11.690 1.00 67.94 93 ALA A CA 1
ATOM 751 C C . ALA A 1 93 ? 11.406 -1.288 -10.323 1.00 67.94 93 ALA A C 1
ATOM 753 O O . ALA A 1 93 ? 11.844 -2.061 -9.471 1.00 67.94 93 ALA A O 1
ATOM 754 N N . ALA A 1 94 ? 11.257 0.015 -10.097 1.00 69.62 94 ALA A N 1
ATOM 755 C CA . ALA A 1 94 ? 11.2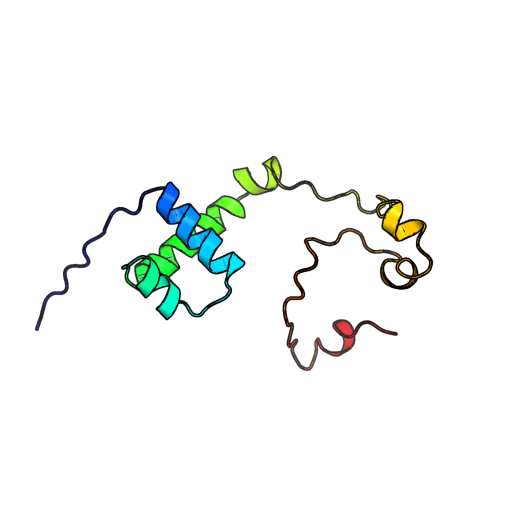72 0.609 -8.764 1.00 69.62 94 ALA A CA 1
ATOM 756 C C . ALA A 1 94 ? 9.857 1.129 -8.478 1.00 69.62 94 ALA A C 1
ATOM 758 O O . ALA A 1 94 ? 9.295 1.828 -9.319 1.00 69.62 94 ALA A O 1
ATOM 759 N N . ILE A 1 95 ? 9.269 0.748 -7.341 1.00 62.78 95 ILE A N 1
ATOM 760 C CA . ILE A 1 95 ? 7.869 1.074 -7.008 1.00 62.78 95 ILE A CA 1
ATOM 761 C C . ILE A 1 95 ? 7.702 2.566 -6.672 1.00 62.78 95 ILE A C 1
ATOM 763 O O . ILE A 1 95 ? 6.735 3.181 -7.093 1.00 62.78 95 ILE A O 1
ATOM 767 N N . ASP A 1 96 ? 8.669 3.148 -5.979 1.00 54.88 96 ASP A N 1
ATOM 768 C CA . ASP A 1 96 ? 8.905 4.570 -5.710 1.00 54.88 96 ASP A CA 1
ATOM 769 C C . ASP A 1 96 ? 10.209 4.569 -4.888 1.00 54.88 96 ASP A C 1
ATOM 771 O O . ASP A 1 96 ? 10.552 3.554 -4.276 1.00 54.88 96 ASP A O 1
ATOM 775 N N . GLY A 1 97 ? 10.967 5.660 -4.849 1.00 48.03 97 GLY A N 1
ATOM 776 C CA . GLY A 1 97 ? 12.165 5.818 -4.019 1.00 48.03 97 GLY A CA 1
ATOM 777 C C . GLY A 1 97 ? 11.899 5.811 -2.506 1.00 48.03 97 GLY A C 1
ATOM 778 O O . GLY A 1 97 ? 12.680 6.387 -1.749 1.00 48.03 97 GLY A O 1
ATOM 779 N N . THR A 1 98 ? 10.813 5.192 -2.038 1.00 53.34 98 THR A N 1
ATOM 780 C CA . THR A 1 98 ? 10.545 4.983 -0.617 1.00 53.34 98 THR A CA 1
ATOM 781 C C . THR A 1 98 ? 11.452 3.870 -0.099 1.00 53.34 98 THR A C 1
ATOM 783 O O . THR A 1 98 ? 11.192 2.679 -0.268 1.00 53.34 98 THR A O 1
ATOM 786 N N . HIS A 1 99 ? 12.552 4.261 0.539 1.00 54.34 99 HIS A N 1
ATOM 787 C CA . HIS A 1 99 ? 13.441 3.327 1.219 1.00 54.34 99 HIS A CA 1
ATOM 788 C C . HIS A 1 99 ? 12.772 2.851 2.517 1.00 54.34 99 HIS A C 1
ATOM 790 O O . HIS A 1 99 ? 12.900 3.484 3.564 1.00 54.34 99 HIS A O 1
ATOM 796 N N . ILE A 1 100 ? 12.023 1.749 2.451 1.00 54.81 100 ILE A N 1
ATOM 797 C CA . ILE A 1 100 ? 11.477 1.106 3.650 1.00 54.81 100 ILE A CA 1
ATOM 798 C C . ILE A 1 100 ? 12.655 0.496 4.412 1.00 54.81 100 ILE A C 1
ATOM 800 O O . ILE A 1 100 ? 13.363 -0.362 3.883 1.00 54.81 100 ILE A O 1
ATOM 804 N N . ASN A 1 101 ? 12.883 0.942 5.651 1.00 52.66 101 ASN A N 1
ATOM 805 C CA . ASN A 1 101 ? 13.880 0.322 6.520 1.00 52.66 101 ASN A CA 1
ATOM 806 C C . ASN A 1 101 ? 13.497 -1.143 6.756 1.00 52.66 101 ASN A C 1
ATOM 808 O O . ASN A 1 101 ? 12.560 -1.449 7.489 1.00 52.66 101 ASN A O 1
ATOM 812 N N . CYS A 1 102 ? 14.235 -2.044 6.115 1.00 59.69 102 CYS A N 1
ATOM 813 C CA . CYS A 1 102 ? 14.128 -3.477 6.311 1.00 59.69 102 CYS A CA 1
ATOM 814 C C . CYS A 1 102 ? 15.211 -3.910 7.305 1.00 59.69 102 CYS A C 1
ATOM 816 O O . CYS A 1 102 ? 16.401 -3.724 7.048 1.00 59.69 102 CYS A O 1
ATOM 818 N N . SER A 1 103 ? 14.796 -4.496 8.429 1.00 74.00 103 SER A N 1
ATOM 819 C CA . SER A 1 103 ? 15.670 -5.238 9.344 1.00 74.00 103 SER A CA 1
ATOM 820 C C . SER A 1 103 ? 15.348 -6.723 9.186 1.00 74.00 103 SER A C 1
ATOM 822 O O . SER A 1 103 ? 14.538 -7.250 9.951 1.00 74.00 103 SER A O 1
ATOM 824 N N . PRO A 1 104 ? 15.885 -7.382 8.147 1.00 72.81 104 PRO A N 1
ATOM 825 C CA . PRO A 1 104 ? 15.600 -8.784 7.894 1.00 72.81 104 PRO A CA 1
ATOM 826 C C . PRO A 1 104 ? 16.156 -9.658 9.022 1.00 72.81 104 PRO A C 1
ATOM 828 O O . PRO A 1 104 ? 17.032 -9.245 9.789 1.00 72.81 104 PRO A O 1
ATOM 831 N N . SER A 1 105 ? 15.630 -10.878 9.116 1.00 76.00 105 SER A N 1
ATOM 832 C CA . SER A 1 105 ? 16.099 -11.882 10.070 1.00 76.00 105 SER A CA 1
ATOM 833 C C . SER A 1 105 ? 17.588 -12.195 9.854 1.00 76.00 105 SER A C 1
ATOM 835 O O . SER A 1 105 ? 18.154 -11.922 8.793 1.00 76.00 105 SER A O 1
ATOM 837 N N . ALA A 1 106 ? 18.239 -12.803 10.850 1.00 75.69 106 ALA A N 1
ATOM 838 C CA . ALA A 1 106 ? 19.648 -13.178 10.726 1.00 75.69 106 ALA A CA 1
ATOM 839 C C . ALA A 1 106 ? 19.920 -14.115 9.530 1.00 75.69 106 ALA A C 1
ATOM 841 O O . ALA A 1 106 ? 21.003 -14.057 8.950 1.00 75.69 106 ALA A O 1
ATOM 842 N N . GLU A 1 107 ? 18.936 -14.932 9.152 1.00 76.31 107 GLU A N 1
ATOM 843 C CA . GLU A 1 107 ? 19.007 -15.863 8.023 1.00 76.31 107 GLU A CA 1
ATOM 844 C C . GLU A 1 107 ? 18.910 -15.131 6.673 1.00 76.31 107 GLU A C 1
ATOM 846 O O . GLU A 1 107 ? 19.657 -15.440 5.745 1.00 76.31 107 GLU A O 1
ATOM 851 N N . ASP A 1 108 ? 18.082 -14.086 6.588 1.00 73.88 108 ASP A N 1
ATOM 852 C CA . ASP A 1 108 ? 17.828 -13.337 5.348 1.00 73.88 108 ASP A CA 1
ATOM 853 C C . ASP A 1 108 ? 18.813 -12.176 5.112 1.00 73.88 108 ASP A C 1
ATOM 855 O O . ASP A 1 108 ? 18.876 -11.605 4.018 1.00 73.88 108 ASP A O 1
ATOM 859 N N . LEU A 1 109 ? 19.626 -11.830 6.120 1.00 67.62 109 LEU A N 1
A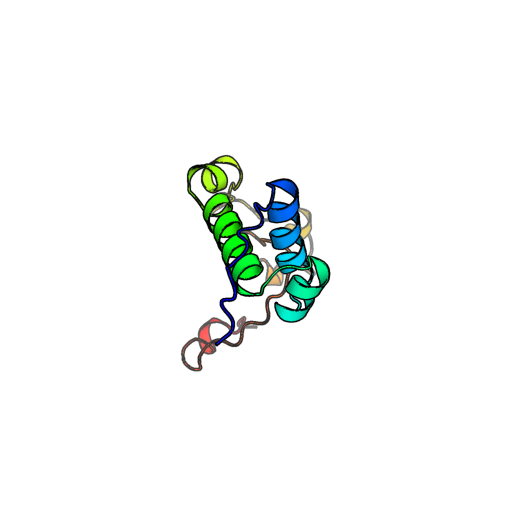TOM 860 C CA . LEU A 1 109 ? 20.627 -10.756 6.046 1.00 67.62 109 LEU A CA 1
ATOM 861 C C . LEU A 1 109 ? 21.615 -10.925 4.887 1.00 67.62 109 LEU A C 1
ATOM 863 O O . LEU A 1 109 ? 22.096 -9.926 4.346 1.00 67.62 109 LEU A O 1
ATOM 867 N N . HIS A 1 110 ? 21.965 -12.164 4.532 1.00 65.75 110 HIS A N 1
ATOM 868 C CA . HIS A 1 110 ? 22.911 -12.414 3.446 1.00 65.75 110 HIS A CA 1
ATOM 869 C C . HIS A 1 110 ? 22.321 -12.046 2.078 1.00 65.75 110 HIS A C 1
ATOM 871 O O . HIS A 1 110 ? 23.035 -11.501 1.241 1.00 65.75 110 HIS A O 1
ATOM 877 N N . THR A 1 111 ? 21.020 -12.270 1.889 1.00 63.44 111 THR A N 1
ATOM 878 C CA . THR A 1 111 ? 20.293 -12.010 0.637 1.00 63.44 111 THR A CA 1
ATOM 879 C C . THR A 1 111 ? 19.862 -10.547 0.514 1.00 63.44 111 THR A C 1
ATOM 881 O O . THR A 1 111 ? 19.847 -9.991 -0.579 1.00 63.44 111 THR A O 1
ATOM 884 N N . ALA A 1 112 ? 19.536 -9.900 1.637 1.00 58.47 112 ALA A N 1
ATOM 885 C CA . ALA A 1 112 ? 19.101 -8.501 1.674 1.00 58.47 112 ALA A CA 1
ATOM 886 C C . ALA A 1 112 ? 20.256 -7.486 1.590 1.00 58.47 112 ALA A C 1
ATOM 888 O O . ALA A 1 112 ? 20.036 -6.288 1.395 1.00 58.47 112 ALA A O 1
ATOM 889 N N . ARG A 1 113 ? 21.506 -7.937 1.744 1.00 53.53 113 ARG A N 1
ATOM 890 C CA . ARG A 1 113 ? 22.676 -7.104 1.475 1.00 53.53 113 ARG A CA 1
ATOM 891 C C . ARG A 1 113 ? 22.882 -7.035 -0.031 1.00 53.53 113 ARG A C 1
ATOM 893 O O . ARG A 1 113 ? 23.316 -8.009 -0.630 1.00 53.53 113 ARG A O 1
ATOM 900 N N . ASN A 1 114 ? 22.632 -5.860 -0.612 1.00 48.97 114 ASN A N 1
ATOM 901 C CA . ASN A 1 114 ? 23.159 -5.502 -1.928 1.00 48.97 114 ASN A CA 1
ATOM 902 C C . ASN A 1 114 ? 24.655 -5.851 -1.959 1.00 48.97 114 ASN A C 1
ATOM 904 O O . ASN A 1 114 ? 25.475 -5.193 -1.310 1.00 48.97 114 ASN A O 1
ATOM 908 N N . CYS A 1 115 ? 24.994 -6.935 -2.652 1.00 45.84 115 CYS A N 1
ATOM 909 C CA . CYS A 1 115 ? 26.372 -7.273 -2.953 1.00 45.84 115 CYS A CA 1
ATOM 910 C C . CYS A 1 115 ? 26.941 -6.136 -3.810 1.00 45.84 115 CYS A C 1
ATOM 912 O O . CYS A 1 115 ? 26.318 -5.727 -4.786 1.00 45.84 115 CYS A O 1
ATOM 914 N N . LYS A 1 116 ? 28.067 -5.593 -3.340 1.00 38.03 116 LYS A N 1
ATOM 915 C CA . LYS A 1 116 ? 28.781 -4.412 -3.850 1.00 38.03 116 LYS A CA 1
ATOM 916 C C . LYS A 1 116 ? 28.961 -4.361 -5.362 1.00 38.03 116 LYS A C 1
ATOM 918 O O . LYS A 1 116 ? 29.287 -5.420 -5.939 1.00 38.03 116 LYS A O 1
#